Protein AF-A0A261FFX5-F1 (afdb_monomer)

Nearest PDB structures (foldseek):
  7tby-assembly1_A  TM=7.393E-01  e=4.884E-05  Homo sapiens
  7tbz-assembly1_A  TM=7.235E-01  e=5.883E-05  Homo sapiens
  8eeb-assembly1_A  TM=6.906E-01  e=2.036E-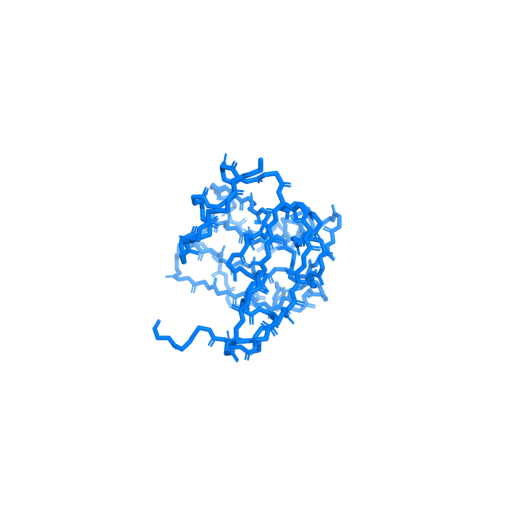04  Homo sapiens
  8ee6-assembly1_A  TM=5.288E-01  e=4.031E-04  Homo sapiens
  1lfp-assembly1_A  TM=5.538E-01  e=6.587E-03  Aquifex aeolicus

Foldseek 3Di:
DDDDDDPDQVVCLVPDQKDFDDDPNDTQDIDHFVVLLVVDQWWKKKKWFWQDDDPVLQVVLVPPPQFPDWDDDNTMIITTGTDDDCNPVVNVVSCVVVVIDTDDMDIDTDGVVNSNCRSVVDDDDD

Sequence (126 aa):
TVIYTSHYMEEVEQICDRILIMDHGRHLALGTADELKSMIDTGERITIETLDLTDETLDAVRGLGFVIEATYDGRELDVRCRRGDHNLVDLIGVLRASGANVGHLTSRPPTLNDVFLELTGKALRD

Secondary structure (DSSP, 8-state):
------S-HHHHHHH-SSEEEEETTEEEEEE-HHHHHTTSSEEEEEEEE-S---HHHHHHHHTSTTEEEEEE-SSEEEEEEES-SSHHHHHHHHHHHTT-----EEEEPPPHHHHHHHHHT-----

Solvent-accessible surface area (backbone atoms only — not comparable to full-atom values): 7558 Å² total; per-residue (Å²): 141,85,88,86,87,76,90,51,54,70,62,48,63,76,73,44,81,61,47,74,45,69,55,99,94,36,86,76,49,74,34,38,69,68,55,47,38,64,72,48,63,61,20,41,38,38,37,35,30,31,78,62,75,45,71,69,54,52,50,55,53,54,65,37,91,50,44,76,45,68,51,71,81,73,45,43,37,42,35,38,26,36,63,66,98,50,57,70,61,54,52,52,50,54,40,54,75,70,68,36,57,78,59,63,72,50,77,39,72,56,43,66,59,55,38,50,32,63,75,68,69,46,70,92,82,126

Organism: NCBI:txid1630166

pLDDT: mean 90.16, std 9.6, range [36.0, 96.44]

InterPro domains:
  IPR025302 Daunorubicin resistance ATP-binding protein DrrA1/2-like, C-terminal domain [PF13732] (31-119)
  IPR027417 P-loop containing nucleoside triphosphate hydrolase [G3DSA:3.40.50.300] (1-62)
  IPR027417 P-loop containing nucleoside triphosphate hydrolase [SSF52540] (1-41)

Mean predicted aligned error: 5.39 Å

Radius of gyration: 17.2 Å; Cα contacts (8 Å, |Δi|>4): 187; chains: 1; bounding box: 44×23×49 Å

Structure (mmCIF, N/CA/C/O backbone):
data_AF-A0A261FFX5-F1
#
_entry.id   AF-A0A261FFX5-F1
#
loop_
_atom_site.group_PDB
_atom_site.id
_atom_site.type_symbol
_atom_site.label_atom_id
_atom_site.label_alt_id
_atom_site.label_comp_id
_atom_site.label_asym_id
_atom_site.label_entity_id
_atom_site.label_seq_id
_atom_site.pdbx_PDB_ins_code
_atom_site.Cartn_x
_atom_site.Cartn_y
_atom_site.Cartn_z
_atom_site.occupancy
_atom_site.B_iso_or_equiv
_atom_site.auth_seq_id
_atom_site.auth_comp_id
_atom_site.auth_asym_id
_atom_site.auth_atom_id
_atom_site.pdbx_PDB_model_num
ATOM 1 N N . THR A 1 1 ? 15.481 2.584 -30.254 1.00 86.94 1 THR A N 1
ATOM 2 C CA . THR A 1 1 ? 15.466 2.150 -28.846 1.00 86.94 1 THR A CA 1
ATOM 3 C C . THR A 1 1 ? 16.239 3.148 -28.027 1.00 86.94 1 THR A C 1
ATOM 5 O O . THR A 1 1 ? 17.365 3.452 -28.397 1.00 86.94 1 THR A O 1
ATOM 8 N N . VAL A 1 2 ? 15.621 3.689 -26.983 1.00 94.94 2 VAL A N 1
ATOM 9 C CA . VAL A 1 2 ? 16.239 4.635 -26.044 1.00 94.94 2 VAL A CA 1
ATOM 10 C C . VAL A 1 2 ? 16.363 3.928 -24.699 1.00 94.94 2 VAL A C 1
ATOM 12 O O . VAL A 1 2 ? 15.487 3.143 -24.348 1.00 94.94 2 VAL A O 1
ATOM 15 N N . ILE A 1 3 ? 17.454 4.176 -23.975 1.00 94.44 3 ILE A N 1
ATOM 16 C CA . ILE A 1 3 ? 17.613 3.738 -22.586 1.00 94.44 3 ILE A CA 1
ATOM 17 C C . ILE A 1 3 ? 17.554 4.991 -21.724 1.00 94.44 3 ILE A C 1
ATOM 19 O O . ILE A 1 3 ? 18.357 5.904 -21.913 1.00 94.44 3 ILE A O 1
ATOM 23 N N . TYR A 1 4 ? 16.596 5.024 -20.805 1.00 95.88 4 TYR A N 1
ATOM 24 C CA . TYR A 1 4 ? 16.438 6.081 -19.818 1.00 95.88 4 TYR A CA 1
ATOM 25 C C . TYR A 1 4 ? 16.715 5.502 -18.431 1.00 95.88 4 TYR A C 1
ATOM 27 O O . TYR A 1 4 ? 16.192 4.445 -18.081 1.00 95.88 4 TYR A O 1
ATOM 35 N N . THR A 1 5 ? 17.575 6.168 -17.665 1.00 94.75 5 THR A N 1
ATOM 36 C CA . THR A 1 5 ? 17.937 5.768 -16.303 1.00 94.75 5 THR A CA 1
ATOM 37 C C . THR A 1 5 ? 17.565 6.892 -15.353 1.00 94.75 5 THR A C 1
ATOM 39 O O . THR A 1 5 ? 18.0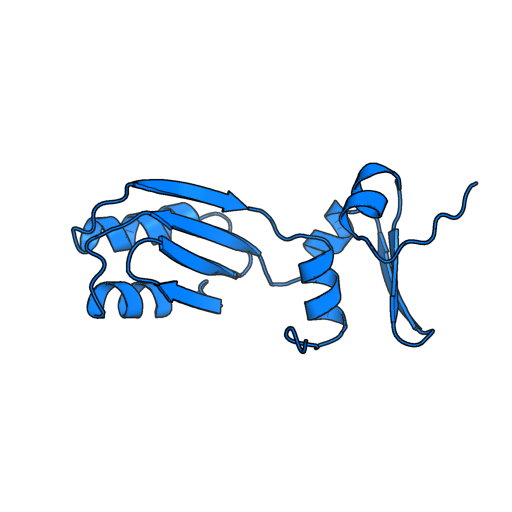82 7.999 -15.491 1.00 94.75 5 THR A O 1
ATOM 42 N N . SER A 1 6 ? 16.708 6.598 -14.385 1.00 94.00 6 SER A N 1
ATOM 43 C CA . SER A 1 6 ? 16.345 7.509 -13.301 1.00 94.00 6 SER A CA 1
ATOM 44 C C . SER A 1 6 ? 16.182 6.698 -12.018 1.00 94.00 6 SER A C 1
ATOM 46 O O . SER A 1 6 ? 15.914 5.495 -12.065 1.00 94.00 6 SER A O 1
ATOM 48 N N . HIS A 1 7 ? 16.378 7.349 -10.877 1.00 90.94 7 HIS A N 1
ATOM 49 C CA . HIS A 1 7 ? 16.022 6.822 -9.559 1.00 90.94 7 HIS A CA 1
ATOM 50 C C . HIS A 1 7 ? 14.656 7.338 -9.084 1.00 90.94 7 HIS A C 1
ATOM 52 O O . HIS A 1 7 ? 14.210 6.952 -8.009 1.00 90.94 7 HIS A O 1
ATOM 58 N N . TYR A 1 8 ? 13.989 8.188 -9.871 1.00 91.62 8 TYR A N 1
ATOM 59 C CA . TYR A 1 8 ? 12.629 8.649 -9.608 1.00 91.62 8 TYR A CA 1
ATOM 60 C C . TYR A 1 8 ? 11.626 7.740 -10.312 1.00 91.62 8 TYR A C 1
ATOM 62 O O . TYR A 1 8 ? 11.443 7.808 -11.529 1.00 91.62 8 TYR A O 1
ATOM 70 N N . MET A 1 9 ? 10.961 6.880 -9.539 1.00 91.38 9 MET A N 1
ATOM 71 C CA . MET A 1 9 ? 10.021 5.900 -10.086 1.00 91.38 9 MET A CA 1
ATOM 72 C C . MET A 1 9 ? 8.862 6.548 -10.858 1.00 91.38 9 MET A C 1
ATOM 74 O O . MET A 1 9 ? 8.444 6.003 -11.874 1.00 91.38 9 MET A O 1
ATOM 78 N N . GLU A 1 10 ? 8.385 7.716 -10.420 1.00 90.31 10 GLU A N 1
ATOM 79 C CA . GLU A 1 10 ? 7.290 8.455 -11.067 1.00 90.31 10 GLU A CA 1
ATOM 80 C C . GLU A 1 10 ? 7.638 8.882 -12.503 1.00 90.31 10 GLU A C 1
ATOM 82 O O . GLU A 1 10 ? 6.814 8.742 -13.405 1.00 90.31 10 GLU A O 1
ATOM 87 N N . GLU A 1 11 ? 8.871 9.343 -12.746 1.00 93.44 11 GLU A N 1
ATOM 88 C CA . GLU A 1 11 ? 9.335 9.713 -14.092 1.00 93.44 11 GLU A CA 1
ATOM 89 C C . GLU A 1 11 ? 9.400 8.485 -15.002 1.00 93.44 11 GLU A C 1
ATOM 91 O O . GLU A 1 11 ? 8.952 8.512 -16.149 1.00 93.44 11 GLU A O 1
ATOM 96 N N . VAL A 1 12 ? 9.955 7.388 -14.477 1.00 94.56 12 VAL A N 1
ATOM 97 C CA . VAL A 1 12 ? 10.106 6.132 -15.219 1.00 94.56 12 VAL A CA 1
ATOM 98 C C . VAL A 1 12 ? 8.738 5.569 -15.596 1.00 94.56 12 VAL A C 1
ATOM 100 O O . VAL A 1 12 ? 8.559 5.112 -16.722 1.00 94.56 12 VAL A O 1
ATOM 103 N N . GLU A 1 13 ? 7.766 5.650 -14.689 1.00 91.75 13 GLU A N 1
ATOM 104 C CA . GLU A 1 13 ? 6.400 5.194 -14.927 1.00 91.75 13 GLU A CA 1
ATOM 105 C C . GLU A 1 13 ? 5.683 5.998 -16.023 1.00 91.75 13 GLU A C 1
ATOM 107 O O . GLU A 1 13 ? 4.915 5.432 -16.796 1.00 91.75 13 GLU A O 1
ATOM 112 N N . GLN A 1 14 ? 5.952 7.303 -16.126 1.00 92.81 14 GLN A N 1
ATOM 113 C CA . GLN A 1 14 ? 5.327 8.175 -17.128 1.00 92.81 14 GLN A CA 1
ATOM 114 C C . GLN A 1 14 ? 5.947 8.065 -18.526 1.00 92.81 14 GLN A C 1
ATOM 116 O O . GLN A 1 14 ? 5.276 8.360 -19.516 1.00 92.81 14 GLN A O 1
ATOM 121 N N . ILE A 1 15 ? 7.230 7.706 -18.616 1.00 94.62 15 ILE A N 1
ATOM 122 C CA . ILE A 1 15 ? 8.009 7.812 -19.858 1.00 94.62 15 ILE A CA 1
ATOM 123 C C . ILE A 1 15 ? 8.241 6.446 -20.515 1.00 94.62 15 ILE A C 1
ATOM 125 O O . ILE A 1 15 ? 8.330 6.368 -21.742 1.00 94.62 15 ILE A O 1
ATOM 129 N N . CYS A 1 16 ? 8.386 5.374 -19.732 1.00 95.75 16 CYS A N 1
ATOM 130 C CA . CYS A 1 16 ? 8.895 4.099 -20.231 1.00 95.75 16 CYS A CA 1
ATOM 131 C C . CYS A 1 16 ? 7.790 3.064 -20.479 1.00 95.75 16 CYS A C 1
ATOM 133 O O . CYS A 1 16 ? 7.033 2.719 -19.578 1.00 95.75 16 CYS A O 1
ATOM 135 N N . ASP A 1 17 ? 7.803 2.439 -21.662 1.00 95.38 17 ASP A N 1
ATOM 136 C CA . ASP A 1 17 ? 6.936 1.286 -21.962 1.00 95.38 17 ASP A CA 1
ATOM 137 C C . ASP A 1 17 ? 7.340 0.024 -21.174 1.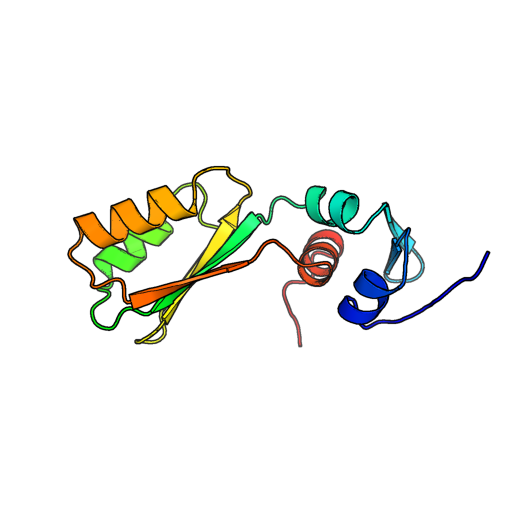00 95.38 17 ASP A C 1
ATOM 139 O O . ASP A 1 17 ? 6.523 -0.854 -20.894 1.00 95.38 17 ASP A O 1
ATOM 143 N N . ARG A 1 18 ? 8.636 -0.102 -20.858 1.00 95.69 18 ARG A N 1
ATOM 144 C CA . ARG A 1 18 ? 9.226 -1.223 -20.115 1.00 95.69 18 ARG A CA 1
ATOM 145 C C . ARG A 1 18 ? 10.268 -0.721 -19.134 1.00 95.69 18 ARG A C 1
ATOM 147 O O . ARG A 1 18 ? 11.074 0.149 -19.459 1.00 95.69 18 ARG A O 1
ATOM 154 N N . ILE A 1 19 ? 10.284 -1.331 -17.961 1.00 96.44 19 ILE A N 1
ATOM 155 C CA . ILE A 1 19 ? 11.025 -0.873 -16.796 1.00 96.44 19 ILE A CA 1
ATOM 156 C C . ILE A 1 19 ? 11.871 -2.030 -16.276 1.00 96.44 19 ILE A C 1
ATOM 158 O O . ILE A 1 19 ? 11.366 -3.128 -16.053 1.00 96.44 19 ILE A O 1
ATOM 162 N N . LEU A 1 20 ? 13.166 -1.770 -16.100 1.00 95.06 20 LEU A N 1
ATOM 163 C CA . LEU A 1 20 ? 14.130 -2.679 -15.488 1.00 95.06 20 LEU A CA 1
ATOM 164 C C . LEU A 1 20 ? 14.481 -2.144 -14.099 1.00 95.06 20 LEU A C 1
ATOM 166 O O . LEU A 1 20 ? 15.102 -1.088 -13.991 1.00 95.06 20 LEU A O 1
ATOM 170 N N . ILE A 1 21 ? 14.132 -2.885 -13.052 1.00 94.19 21 ILE A N 1
ATOM 171 C CA . ILE A 1 21 ? 14.547 -2.568 -11.687 1.00 94.19 21 ILE A CA 1
ATOM 172 C C . ILE A 1 21 ? 15.889 -3.252 -11.416 1.00 94.19 21 ILE A C 1
ATOM 174 O O . ILE A 1 21 ? 16.034 -4.467 -11.594 1.00 94.19 21 ILE A O 1
ATOM 178 N N . MET A 1 22 ? 16.873 -2.469 -10.971 1.00 92.44 22 MET A N 1
ATOM 179 C CA . MET A 1 22 ? 18.196 -2.958 -10.587 1.00 92.44 22 MET A CA 1
ATOM 180 C C . MET A 1 22 ? 18.573 -2.482 -9.186 1.00 92.44 22 MET A C 1
ATOM 182 O O . MET A 1 22 ? 18.332 -1.329 -8.842 1.00 92.44 22 MET A O 1
ATOM 186 N N . ASP A 1 23 ? 19.232 -3.347 -8.418 1.00 90.94 23 ASP A N 1
ATOM 187 C CA . ASP A 1 23 ? 19.855 -3.008 -7.134 1.00 90.94 23 ASP A CA 1
ATOM 188 C C . ASP A 1 23 ? 21.228 -3.682 -7.036 1.00 90.94 23 ASP A C 1
ATOM 190 O O . ASP A 1 23 ? 21.400 -4.827 -7.454 1.00 90.94 23 ASP A O 1
ATOM 194 N N . HIS A 1 24 ? 22.236 -2.962 -6.538 1.00 90.31 24 HIS A N 1
ATOM 195 C CA . HIS A 1 24 ? 23.622 -3.444 -6.414 1.00 90.31 24 HIS A CA 1
ATOM 196 C C . HIS A 1 24 ? 24.178 -4.168 -7.665 1.00 90.31 24 HIS A C 1
ATOM 198 O O . HIS A 1 24 ? 24.866 -5.187 -7.567 1.00 90.31 24 HIS A O 1
ATOM 204 N N . GLY A 1 25 ? 23.876 -3.647 -8.861 1.00 90.31 25 GLY A N 1
ATOM 205 C CA . GLY A 1 25 ? 24.324 -4.220 -10.139 1.00 90.31 25 GLY A CA 1
ATOM 206 C C . GLY A 1 25 ? 23.635 -5.535 -10.522 1.00 90.31 25 GLY A C 1
ATOM 207 O O . GLY A 1 25 ? 24.086 -6.218 -11.440 1.00 90.31 25 GLY A O 1
ATOM 208 N N . ARG A 1 26 ? 22.556 -5.905 -9.825 1.00 89.81 26 ARG A N 1
ATOM 209 C CA . ARG A 1 26 ? 21.747 -7.090 -10.105 1.00 89.81 26 ARG A CA 1
ATOM 210 C C . ARG A 1 26 ? 20.403 -6.688 -10.684 1.00 89.81 26 ARG A C 1
ATOM 212 O O . ARG A 1 26 ? 19.786 -5.721 -10.251 1.00 89.81 26 ARG A O 1
ATOM 219 N N . HIS A 1 27 ? 19.949 -7.482 -11.641 1.00 91.88 27 HIS A N 1
ATOM 220 C CA . HIS A 1 27 ? 18.587 -7.429 -12.148 1.00 91.88 27 HIS A CA 1
ATOM 221 C C . HIS A 1 27 ? 17.620 -7.975 -11.091 1.00 91.88 27 HIS A C 1
ATOM 223 O O . HIS A 1 27 ? 17.799 -9.109 -10.643 1.00 91.88 27 HIS A O 1
ATOM 229 N N . LEU A 1 28 ? 16.615 -7.178 -10.717 1.00 92.50 28 LEU A N 1
ATOM 230 C CA . LEU A 1 28 ? 15.555 -7.587 -9.794 1.00 92.50 28 LEU A CA 1
ATOM 231 C C . LEU A 1 28 ? 14.271 -7.972 -10.536 1.00 92.50 28 LEU A C 1
ATOM 233 O O . LEU A 1 28 ? 13.734 -9.050 -10.298 1.00 92.50 28 LEU A O 1
ATOM 237 N N . ALA A 1 29 ? 13.795 -7.112 -11.439 1.00 93.94 29 ALA A N 1
ATOM 238 C CA . ALA A 1 29 ? 12.574 -7.343 -12.207 1.00 93.94 29 ALA A CA 1
ATOM 239 C C . ALA A 1 29 ? 12.570 -6.558 -13.529 1.00 93.94 29 ALA A C 1
ATOM 241 O O . ALA A 1 29 ? 13.226 -5.520 -13.649 1.00 93.94 29 ALA A O 1
ATOM 242 N N . LEU A 1 30 ? 11.809 -7.049 -14.510 1.00 95.12 30 LEU A N 1
ATOM 243 C CA . LEU A 1 30 ? 11.642 -6.439 -15.828 1.00 95.12 30 LEU A CA 1
ATOM 244 C C . LEU A 1 30 ? 10.208 -6.644 -16.320 1.00 95.12 30 LEU A C 1
ATOM 246 O O . LEU A 1 30 ? 9.773 -7.785 -16.452 1.00 95.12 30 LEU A O 1
ATOM 250 N N . GLY A 1 31 ? 9.523 -5.562 -16.677 1.00 95.94 31 GLY A N 1
ATOM 251 C CA . GLY A 1 31 ? 8.146 -5.615 -17.174 1.00 95.94 31 GLY A CA 1
ATOM 252 C C . GLY A 1 31 ? 7.587 -4.235 -17.499 1.00 95.94 31 GLY A C 1
ATOM 253 O O . GLY A 1 31 ? 8.324 -3.248 -17.488 1.00 95.94 31 GLY A O 1
ATOM 254 N N . THR A 1 32 ? 6.299 -4.157 -17.807 1.00 95.69 32 THR A N 1
ATOM 255 C CA . THR A 1 32 ? 5.538 -2.897 -17.775 1.00 95.69 32 THR A CA 1
ATOM 256 C C . THR A 1 32 ? 5.320 -2.441 -16.328 1.00 95.69 32 THR A C 1
ATOM 258 O O . THR A 1 32 ? 5.526 -3.211 -15.387 1.00 95.69 32 THR A O 1
ATOM 261 N N . ALA A 1 33 ? 4.883 -1.196 -16.120 1.00 93.56 33 ALA A N 1
ATOM 262 C CA . ALA A 1 33 ? 4.570 -0.706 -14.777 1.00 93.56 33 ALA A CA 1
ATOM 263 C C . ALA A 1 33 ? 3.521 -1.582 -14.064 1.00 93.56 33 ALA A C 1
ATOM 265 O O . ALA A 1 33 ? 3.706 -1.943 -12.902 1.00 93.56 33 ALA A O 1
ATOM 266 N N . ASP A 1 34 ? 2.466 -1.983 -14.775 1.00 91.81 34 ASP A N 1
ATOM 267 C CA . ASP A 1 34 ? 1.404 -2.832 -14.229 1.00 91.81 34 ASP A CA 1
ATOM 268 C C . ASP A 1 34 ? 1.890 -4.252 -13.929 1.00 91.81 34 ASP A C 1
ATOM 270 O O . ASP A 1 34 ? 1.554 -4.811 -12.884 1.00 91.81 34 ASP A O 1
ATOM 274 N N . GLU A 1 35 ? 2.721 -4.828 -14.806 1.00 94.06 35 GLU A N 1
ATOM 275 C CA . GLU A 1 35 ? 3.344 -6.132 -14.564 1.00 94.06 35 GLU A CA 1
ATOM 276 C C . GLU A 1 35 ? 4.180 -6.089 -13.283 1.00 94.06 35 GLU A C 1
ATOM 278 O O . GLU A 1 35 ? 3.994 -6.938 -12.415 1.00 94.06 35 GLU A O 1
ATOM 283 N N . LEU A 1 36 ? 5.025 -5.069 -13.116 1.00 93.75 36 LEU A N 1
ATOM 284 C CA . LEU A 1 36 ? 5.869 -4.911 -11.931 1.00 93.75 36 LEU A CA 1
ATOM 285 C C . LEU A 1 36 ? 5.044 -4.722 -10.652 1.00 93.75 36 LEU A C 1
ATOM 287 O O . LEU A 1 36 ? 5.298 -5.398 -9.657 1.00 93.75 36 LEU A O 1
ATOM 291 N N . LYS A 1 37 ? 4.013 -3.871 -10.681 1.00 91.00 37 LYS A N 1
ATOM 292 C CA . LYS A 1 37 ? 3.078 -3.686 -9.555 1.00 91.00 37 LYS A CA 1
ATOM 293 C C . LYS A 1 37 ? 2.307 -4.955 -9.212 1.00 91.00 37 LYS A C 1
ATOM 295 O O . LYS A 1 37 ? 1.903 -5.144 -8.073 1.00 91.00 37 LYS A O 1
ATOM 300 N N . SER A 1 38 ? 2.102 -5.841 -10.184 1.00 88.31 38 SER A N 1
ATOM 301 C CA . SER A 1 38 ? 1.419 -7.113 -9.963 1.00 88.31 38 SER A CA 1
ATOM 302 C C . SER A 1 38 ? 2.292 -8.197 -9.324 1.00 88.31 38 SER A C 1
ATOM 304 O O . SER A 1 38 ? 1.737 -9.219 -8.921 1.00 88.31 38 SER A O 1
ATOM 306 N N . MET A 1 39 ? 3.614 -7.988 -9.240 1.00 87.31 39 MET A N 1
ATOM 307 C CA . MET A 1 39 ? 4.573 -8.951 -8.682 1.00 87.31 39 MET A CA 1
ATOM 308 C C . MET A 1 39 ? 4.635 -8.946 -7.152 1.00 87.31 39 MET A C 1
ATOM 310 O O . MET A 1 39 ? 5.202 -9.878 -6.584 1.00 87.31 39 MET A O 1
ATOM 314 N N . ILE A 1 40 ? 4.091 -7.918 -6.499 1.00 87.88 40 ILE A N 1
ATOM 315 C CA . ILE A 1 40 ? 4.124 -7.774 -5.043 1.00 87.88 40 ILE A CA 1
ATOM 316 C C . ILE A 1 40 ? 2.822 -8.222 -4.378 1.00 87.88 40 ILE A C 1
ATOM 318 O O . ILE A 1 40 ? 1.751 -8.170 -4.988 1.00 87.88 40 ILE A O 1
ATOM 322 N N . ASP A 1 41 ? 2.924 -8.662 -3.121 1.00 83.19 41 ASP A N 1
ATOM 323 C CA . ASP A 1 41 ? 1.756 -8.998 -2.293 1.00 83.19 41 ASP A CA 1
ATOM 324 C C . ASP A 1 41 ? 1.114 -7.738 -1.693 1.00 83.19 41 ASP A C 1
ATOM 326 O O . ASP A 1 41 ? -0.076 -7.738 -1.361 1.00 83.19 41 ASP A O 1
ATOM 330 N N . THR A 1 42 ? 1.876 -6.640 -1.594 1.00 83.38 42 THR A N 1
ATOM 331 C CA . THR A 1 42 ? 1.344 -5.333 -1.194 1.00 83.38 42 THR A CA 1
ATOM 332 C C . THR A 1 42 ? 0.260 -4.885 -2.177 1.00 83.38 42 THR A C 1
ATOM 334 O O . THR A 1 42 ? 0.487 -4.714 -3.374 1.00 83.38 42 THR A O 1
ATOM 337 N N . GLY A 1 43 ? -0.947 -4.716 -1.648 1.00 87.94 43 GLY A N 1
ATOM 338 C CA . GLY A 1 43 ? -2.118 -4.261 -2.376 1.00 87.94 43 GLY A CA 1
ATOM 339 C C . GLY A 1 43 ? -2.288 -2.752 -2.285 1.00 87.94 43 GLY A C 1
ATOM 340 O O . GLY A 1 43 ? -1.338 -1.978 -2.381 1.00 87.94 43 GLY A O 1
ATOM 341 N N . GLU A 1 44 ? -3.537 -2.332 -2.122 1.00 90.38 44 GLU A N 1
ATOM 342 C CA . GLU A 1 44 ? -3.879 -0.922 -1.993 1.00 90.38 44 GLU A CA 1
ATOM 343 C C . GLU A 1 44 ? -3.547 -0.356 -0.604 1.00 90.38 44 GLU A C 1
ATOM 345 O O . GLU A 1 44 ? -3.644 -1.035 0.425 1.00 90.38 44 GLU A O 1
ATOM 350 N N . ARG A 1 45 ? -3.182 0.927 -0.588 1.00 93.44 45 ARG A N 1
ATOM 351 C CA . ARG A 1 45 ? -3.123 1.746 0.622 1.00 93.44 45 ARG A CA 1
ATOM 352 C C . ARG A 1 45 ? -4.412 2.547 0.716 1.00 93.44 45 ARG A C 1
ATOM 354 O O . ARG A 1 45 ? -4.737 3.308 -0.198 1.00 93.44 45 ARG A O 1
ATOM 361 N N . ILE A 1 46 ? -5.139 2.352 1.807 1.00 95.50 46 ILE A N 1
ATOM 362 C CA . ILE A 1 46 ? -6.428 2.987 2.054 1.00 95.50 46 ILE A CA 1
ATOM 363 C C . ILE A 1 46 ? -6.254 4.008 3.167 1.00 95.50 46 ILE A C 1
ATOM 365 O O . ILE A 1 46 ? -5.733 3.697 4.234 1.00 95.50 46 ILE A O 1
ATOM 369 N N . THR A 1 47 ? -6.726 5.218 2.915 1.00 96.44 47 THR A N 1
ATOM 370 C CA . THR A 1 47 ? -6.661 6.340 3.842 1.00 96.44 47 THR A CA 1
ATOM 371 C C . THR A 1 47 ? -8.075 6.837 4.111 1.00 96.44 47 THR A C 1
ATOM 373 O O . THR A 1 47 ? -8.836 7.067 3.166 1.00 96.44 47 THR A O 1
ATOM 376 N N . ILE A 1 48 ? -8.443 6.968 5.385 1.00 96.06 48 ILE A N 1
ATOM 377 C CA . ILE A 1 48 ? -9.797 7.321 5.823 1.00 96.06 48 ILE A CA 1
ATOM 378 C C . ILE A 1 48 ? -9.728 8.403 6.896 1.00 96.06 48 ILE A C 1
ATOM 380 O O . ILE A 1 48 ? -9.170 8.183 7.966 1.00 96.06 48 ILE A O 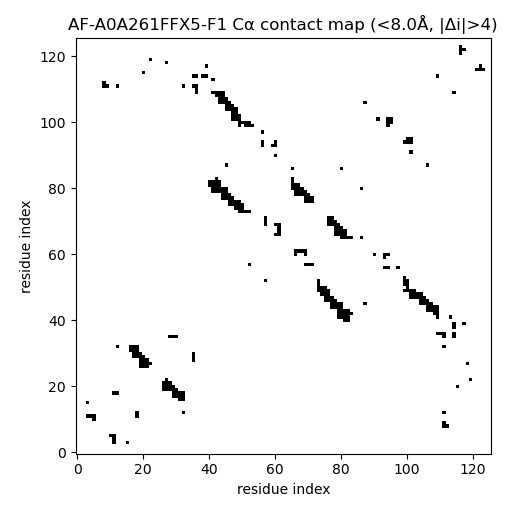1
ATOM 384 N N . GLU A 1 49 ? -10.347 9.553 6.647 1.00 95.56 49 GLU A N 1
ATOM 385 C CA . GLU A 1 49 ? -10.532 10.589 7.661 1.00 95.56 49 GLU A CA 1
ATOM 386 C C . GLU A 1 49 ? -11.624 10.158 8.648 1.00 95.56 49 GLU A C 1
ATOM 388 O O . GLU A 1 49 ? -12.738 9.809 8.254 1.00 95.56 49 GLU A O 1
ATOM 393 N N . THR A 1 50 ? -11.301 10.177 9.935 1.00 92.25 50 THR A N 1
ATOM 394 C CA . THR A 1 50 ? -12.188 9.801 11.039 1.00 92.25 50 THR A CA 1
ATOM 395 C C . THR A 1 50 ? -11.693 10.496 12.303 1.00 92.25 50 THR A C 1
ATOM 397 O O . THR A 1 50 ? -10.496 10.520 12.561 1.00 92.25 50 THR A O 1
ATOM 400 N N . LEU A 1 51 ? -12.589 11.100 13.086 1.00 88.12 51 LEU A N 1
ATOM 401 C CA . LEU A 1 51 ? -12.212 11.883 14.281 1.00 88.12 51 LEU A CA 1
ATOM 402 C C . LEU A 1 51 ? -12.474 11.134 15.593 1.00 88.12 51 LEU A C 1
ATOM 404 O O . LEU A 1 51 ? -12.065 11.573 16.665 1.00 88.12 51 LEU A O 1
ATOM 408 N N . ASP A 1 52 ? -13.186 10.019 15.509 1.00 86.44 52 ASP A N 1
ATOM 409 C CA . ASP A 1 52 ? -13.740 9.263 16.625 1.00 86.44 52 ASP A CA 1
ATOM 410 C C . ASP A 1 52 ? -1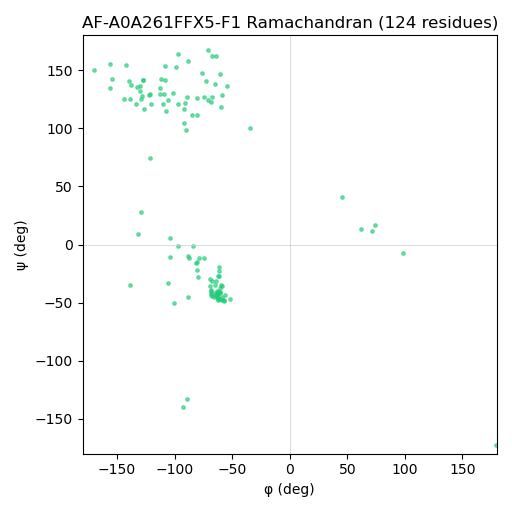3.370 7.775 16.545 1.00 86.44 52 ASP A C 1
ATOM 412 O O . ASP A 1 52 ? -14.084 6.916 17.065 1.00 86.44 52 ASP A O 1
ATOM 416 N N . LEU A 1 53 ? -12.230 7.457 15.916 1.00 91.94 53 LEU A N 1
ATOM 417 C CA . LEU A 1 53 ? -11.715 6.091 15.902 1.00 91.94 53 LEU A CA 1
ATOM 418 C C . LEU A 1 53 ? -11.250 5.698 17.310 1.00 91.94 53 LEU A C 1
ATOM 420 O O . LEU A 1 53 ? -10.382 6.346 17.896 1.00 91.94 53 LEU A O 1
ATOM 424 N N . THR A 1 54 ? -11.827 4.622 17.839 1.00 92.56 54 THR A N 1
ATOM 425 C CA . THR A 1 54 ? -11.430 4.047 19.128 1.00 92.56 54 THR A CA 1
ATOM 426 C C . THR A 1 54 ? -10.301 3.033 18.953 1.00 92.56 54 THR A C 1
ATOM 428 O O . THR A 1 54 ? -10.153 2.446 17.877 1.00 92.56 54 THR A O 1
ATOM 431 N N . ASP A 1 55 ? -9.541 2.772 20.020 1.00 93.00 55 ASP A N 1
ATOM 432 C CA . ASP A 1 55 ? -8.510 1.724 20.014 1.00 93.00 55 ASP A CA 1
ATOM 433 C C . ASP A 1 55 ? -9.104 0.338 19.705 1.00 93.00 55 ASP A C 1
ATOM 435 O O . ASP A 1 55 ? -8.505 -0.441 18.970 1.00 93.00 55 ASP A O 1
ATOM 439 N N . GLU A 1 56 ? -10.325 0.056 20.176 1.00 93.56 56 GLU A N 1
ATOM 440 C CA . GLU A 1 56 ? -11.040 -1.193 19.881 1.00 93.56 56 GLU A CA 1
ATOM 441 C C . GLU A 1 56 ? -11.336 -1.336 18.380 1.00 93.56 56 GLU A C 1
ATOM 443 O O . GLU A 1 56 ? -11.110 -2.396 17.793 1.00 93.56 56 GLU A O 1
ATOM 448 N N . THR A 1 57 ? -11.783 -0.257 17.729 1.00 93.38 57 THR A N 1
ATOM 449 C CA . THR A 1 57 ? -11.983 -0.243 16.275 1.00 93.38 57 THR A CA 1
ATOM 450 C C . THR A 1 57 ? -10.663 -0.433 15.534 1.00 93.38 57 THR A C 1
ATOM 452 O O . THR A 1 57 ? -10.608 -1.189 14.565 1.00 93.38 57 THR A O 1
ATOM 455 N N . LEU A 1 58 ? -9.597 0.240 15.972 1.00 95.12 58 LEU A N 1
ATOM 456 C CA . LEU A 1 58 ? -8.279 0.123 15.352 1.00 95.12 58 LEU A CA 1
ATOM 457 C C . LEU A 1 58 ? -7.742 -1.313 15.444 1.00 95.12 58 LEU A C 1
ATOM 459 O O . LEU A 1 58 ? -7.208 -1.833 14.464 1.00 95.12 58 LEU A O 1
ATOM 463 N N . ASP A 1 59 ? -7.933 -1.981 16.579 1.00 95.31 59 ASP A N 1
ATOM 464 C CA . ASP A 1 59 ? -7.549 -3.380 16.753 1.00 95.31 59 ASP A CA 1
ATOM 465 C C . ASP A 1 59 ? -8.421 -4.331 15.920 1.00 95.31 59 ASP A C 1
ATOM 467 O O . ASP A 1 59 ? -7.901 -5.283 15.334 1.00 95.31 59 ASP A O 1
ATOM 471 N N . ALA A 1 60 ? -9.718 -4.043 15.765 1.00 94.50 60 ALA A N 1
ATOM 472 C CA . ALA A 1 60 ? -10.586 -4.782 14.847 1.00 94.50 60 ALA A CA 1
ATOM 473 C C . ALA A 1 60 ? -10.120 -4.654 13.386 1.00 94.50 60 ALA A C 1
ATOM 475 O O . ALA A 1 60 ? -10.084 -5.651 12.664 1.00 94.50 60 ALA A O 1
ATOM 476 N N . VAL A 1 61 ? -9.702 -3.454 12.964 1.00 95.06 61 VAL A N 1
ATOM 477 C CA . VAL A 1 61 ? -9.104 -3.218 11.639 1.00 95.06 61 VAL A CA 1
ATOM 478 C C . VAL A 1 61 ? -7.803 -4.004 11.485 1.00 95.06 61 VAL A C 1
ATOM 480 O O . VAL A 1 61 ? -7.627 -4.698 10.488 1.00 95.06 61 VAL A O 1
ATOM 483 N N . ARG A 1 62 ? -6.907 -3.969 12.479 1.00 95.62 62 ARG A N 1
ATOM 484 C CA . ARG A 1 62 ? -5.658 -4.757 12.470 1.00 95.62 62 ARG A CA 1
ATOM 485 C C . ARG A 1 62 ? -5.900 -6.267 12.429 1.00 95.62 62 ARG A C 1
ATOM 487 O O . ARG A 1 62 ? -5.054 -6.999 11.927 1.00 95.62 62 ARG A O 1
ATOM 494 N N . GLY A 1 63 ? -7.034 -6.731 12.950 1.00 93.81 63 GLY A N 1
ATOM 495 C CA . GLY A 1 63 ? -7.445 -8.134 12.921 1.00 93.81 63 GLY A CA 1
ATOM 496 C C . GLY A 1 63 ? -7.935 -8.629 11.556 1.00 93.81 63 GLY A C 1
ATOM 497 O O . GLY A 1 63 ? -8.094 -9.838 11.373 1.00 93.81 63 GLY A O 1
ATOM 498 N N . LEU A 1 64 ? -8.171 -7.737 10.590 1.00 93.50 64 LEU A N 1
ATOM 499 C CA . LEU A 1 64 ? -8.568 -8.121 9.237 1.00 93.50 64 LEU A CA 1
ATOM 500 C C . LEU A 1 64 ? -7.414 -8.849 8.539 1.00 93.50 64 LEU A C 1
ATOM 502 O O . LEU A 1 64 ? -6.303 -8.339 8.440 1.00 93.50 64 LEU A O 1
ATOM 506 N N . GLY A 1 65 ? -7.679 -10.044 8.002 1.00 91.25 65 GLY A N 1
ATOM 507 C CA . GLY A 1 65 ? -6.637 -10.906 7.424 1.00 91.25 65 GLY A CA 1
ATOM 508 C C . GLY A 1 65 ? -5.893 -10.306 6.223 1.00 91.25 65 GLY A C 1
ATOM 509 O O . GLY A 1 65 ? -4.782 -10.733 5.907 1.00 91.25 65 GLY A O 1
ATOM 510 N N . PHE A 1 66 ? -6.473 -9.301 5.565 1.00 92.69 66 PHE A N 1
ATOM 511 C CA . PHE A 1 66 ? -5.824 -8.566 4.483 1.00 92.69 66 PHE A CA 1
ATOM 512 C C . PHE A 1 66 ? -5.004 -7.365 4.970 1.00 92.69 66 PHE A C 1
ATOM 514 O O . PHE A 1 66 ? -4.260 -6.803 4.178 1.00 92.69 66 PHE A O 1
ATOM 521 N N . VAL A 1 67 ? -5.086 -6.955 6.236 1.00 94.62 67 VAL A N 1
ATOM 522 C CA . VAL A 1 67 ? -4.326 -5.804 6.739 1.00 94.62 67 VAL A CA 1
ATOM 523 C C . VAL A 1 67 ? -2.887 -6.227 7.043 1.00 94.62 67 VAL A C 1
ATOM 525 O O . VAL A 1 67 ? -2.629 -7.210 7.739 1.00 94.62 67 VAL A O 1
ATOM 528 N N . ILE A 1 68 ? -1.934 -5.498 6.464 1.00 91.94 68 ILE A N 1
ATOM 529 C CA . ILE A 1 68 ? -0.498 -5.617 6.750 1.00 91.94 68 ILE A CA 1
ATOM 530 C C . ILE A 1 68 ? -0.153 -4.701 7.922 1.00 91.94 68 ILE A C 1
ATOM 532 O O . ILE A 1 68 ? 0.563 -5.097 8.838 1.00 91.94 68 ILE A O 1
ATOM 536 N N . GLU A 1 69 ? -0.669 -3.474 7.885 1.00 92.88 69 GLU A N 1
ATOM 537 C CA . GLU A 1 69 ? -0.409 -2.439 8.878 1.00 92.88 69 GLU A CA 1
ATOM 538 C C . GLU A 1 69 ? -1.575 -1.452 8.915 1.00 92.88 69 GLU A C 1
ATOM 540 O O . GLU A 1 69 ? -2.138 -1.122 7.872 1.00 92.88 69 GLU A O 1
ATOM 545 N N . ALA A 1 70 ? -1.926 -0.983 10.113 1.00 95.81 70 ALA A N 1
ATOM 546 C CA . ALA A 1 70 ? -2.904 0.079 10.301 1.00 95.81 70 ALA A CA 1
ATOM 547 C C . ALA A 1 70 ? -2.441 1.046 11.396 1.00 95.81 70 ALA A C 1
ATOM 549 O O . ALA A 1 70 ? -2.159 0.639 12.537 1.00 95.81 70 ALA A O 1
ATOM 550 N N . THR A 1 71 ? -2.383 2.326 11.043 1.00 95.81 71 THR A N 1
ATOM 551 C CA . THR A 1 71 ? -1.955 3.427 11.908 1.00 95.81 71 THR A CA 1
ATOM 552 C C . THR A 1 71 ? -3.001 4.527 11.915 1.00 95.81 71 THR A C 1
ATOM 554 O O . THR A 1 71 ? -3.584 4.831 10.881 1.00 95.81 71 THR A O 1
ATOM 557 N N . TYR A 1 72 ? -3.215 5.139 13.073 1.00 95.75 72 TYR A N 1
ATOM 558 C CA . TYR A 1 72 ? -4.148 6.244 13.246 1.00 95.75 72 TYR A CA 1
ATOM 559 C C . TYR A 1 72 ? -3.444 7.379 13.983 1.00 95.75 72 TYR A C 1
ATOM 561 O O . TYR A 1 72 ? -2.788 7.132 14.996 1.00 95.75 72 TYR A O 1
ATOM 569 N N . ASP A 1 73 ? -3.566 8.605 13.477 1.00 94.19 73 ASP A N 1
ATOM 570 C CA . ASP A 1 73 ? -2.897 9.788 14.038 1.00 94.19 73 ASP A CA 1
ATOM 571 C C . ASP A 1 73 ? -3.832 10.720 14.835 1.00 94.19 73 ASP A C 1
ATOM 573 O O . ASP A 1 73 ? -3.416 11.789 15.285 1.00 94.19 73 ASP A O 1
ATOM 577 N N . GLY A 1 74 ? -5.093 10.316 15.034 1.00 91.50 74 GLY A N 1
ATOM 578 C CA . GLY A 1 74 ? -6.133 11.139 15.660 1.00 91.50 74 GLY A CA 1
ATOM 579 C C . GLY A 1 74 ? -7.061 11.844 14.666 1.00 91.50 74 GLY A 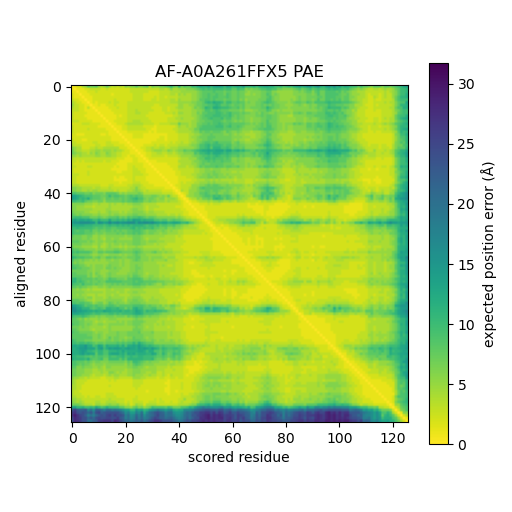C 1
ATOM 580 O O . GLY A 1 74 ? -8.047 12.447 15.091 1.00 91.50 74 GLY A O 1
ATOM 581 N N . ARG A 1 75 ? -6.765 11.774 13.365 1.00 93.69 75 ARG A N 1
ATOM 582 C CA . ARG A 1 75 ? -7.604 12.330 12.298 1.00 93.69 75 ARG A CA 1
ATOM 583 C C . ARG A 1 75 ? -7.719 11.416 11.087 1.00 93.69 75 ARG A C 1
ATOM 585 O O . ARG A 1 75 ? -8.754 11.404 10.423 1.00 93.69 75 ARG A O 1
ATOM 592 N N . GLU A 1 76 ? -6.659 10.696 10.771 1.00 95.62 76 GLU A N 1
ATOM 593 C CA . GLU A 1 76 ? -6.560 9.895 9.567 1.00 95.62 76 GLU A CA 1
ATOM 594 C C . GLU A 1 76 ? -6.115 8.476 9.920 1.00 95.62 76 GLU A C 1
ATOM 596 O O . GLU A 1 76 ? -5.121 8.254 10.614 1.00 95.62 76 GLU A O 1
ATOM 601 N N . LEU A 1 77 ? -6.910 7.506 9.477 1.00 96.38 77 LEU A N 1
ATOM 602 C CA . LEU A 1 77 ? -6.598 6.088 9.522 1.00 96.38 77 LEU A CA 1
ATOM 603 C C . LEU A 1 77 ? -5.918 5.710 8.208 1.00 96.38 77 LEU A C 1
ATOM 605 O O . LEU A 1 77 ? -6.533 5.778 7.144 1.00 96.38 77 LEU A O 1
ATOM 609 N N . ASP A 1 78 ? -4.670 5.276 8.300 1.00 96.38 78 ASP A N 1
ATOM 610 C CA . ASP A 1 78 ? -3.891 4.747 7.189 1.00 96.38 78 ASP A CA 1
ATOM 611 C C . ASP A 1 78 ? -3.782 3.227 7.314 1.00 96.38 78 ASP A C 1
ATOM 613 O O . ASP A 1 78 ? -3.356 2.707 8.349 1.00 96.38 78 ASP A O 1
ATOM 617 N N . VAL A 1 79 ? -4.206 2.515 6.271 1.00 96.00 79 VAL A N 1
ATOM 618 C CA . VAL A 1 79 ? -4.249 1.054 6.227 1.00 96.00 79 VAL A CA 1
ATOM 619 C C . VAL A 1 79 ? -3.514 0.563 4.992 1.00 96.00 79 VAL A C 1
ATOM 621 O O . VAL A 1 79 ? -3.942 0.777 3.855 1.00 96.00 79 VAL A O 1
ATOM 624 N N . ARG A 1 80 ? -2.430 -0.176 5.213 1.00 93.31 80 ARG A N 1
ATOM 625 C CA . ARG A 1 80 ? -1.738 -0.919 4.163 1.00 93.31 80 ARG A CA 1
ATOM 626 C C . ARG A 1 80 ? -2.323 -2.321 4.075 1.00 93.31 80 ARG A C 1
ATOM 628 O O . ARG A 1 80 ? -2.282 -3.075 5.050 1.00 93.31 80 ARG A O 1
ATOM 635 N N . CYS A 1 81 ? -2.836 -2.678 2.903 1.00 93.94 81 CYS A N 1
ATOM 636 C CA . CYS A 1 81 ? -3.484 -3.963 2.674 1.00 93.94 81 CYS A CA 1
ATOM 637 C C . CYS A 1 81 ? -2.619 -4.885 1.807 1.00 93.94 81 CYS A C 1
ATOM 639 O O . CYS A 1 81 ? -1.834 -4.429 0.979 1.00 93.94 81 CYS A O 1
ATOM 641 N N . ARG A 1 82 ? -2.802 -6.195 1.963 1.00 91.31 82 ARG A N 1
ATOM 642 C CA . ARG A 1 82 ? -2.444 -7.200 0.961 1.00 91.31 82 ARG A CA 1
ATOM 643 C C . ARG A 1 82 ? -3.349 -7.051 -0.248 1.00 91.31 82 ARG A C 1
ATOM 645 O O . ARG A 1 82 ? -4.426 -6.458 -0.166 1.00 91.31 82 ARG A O 1
ATOM 652 N N . ARG A 1 83 ? -2.944 -7.621 -1.372 1.00 86.25 83 ARG A N 1
ATOM 653 C CA . ARG A 1 83 ? -3.777 -7.661 -2.568 1.00 86.25 83 ARG A CA 1
ATOM 654 C C . ARG A 1 83 ? -5.107 -8.372 -2.290 1.00 86.25 83 ARG A C 1
ATOM 656 O O . ARG A 1 83 ? -5.128 -9.491 -1.784 1.00 86.25 83 ARG A O 1
ATOM 663 N N . GLY A 1 84 ? -6.212 -7.723 -2.640 1.00 85.00 84 GLY A N 1
ATOM 664 C CA . GLY A 1 84 ? -7.558 -8.258 -2.461 1.00 85.00 84 GLY A CA 1
ATOM 665 C C . GLY A 1 84 ? -8.595 -7.399 -3.175 1.00 85.00 84 GLY A C 1
ATOM 666 O O . GLY A 1 84 ? -8.402 -6.196 -3.333 1.00 85.00 84 GLY A O 1
ATOM 667 N N . ASP A 1 85 ? -9.687 -8.022 -3.614 1.00 80.44 85 ASP A N 1
ATOM 668 C CA . ASP A 1 85 ? -10.701 -7.365 -4.451 1.00 80.44 85 ASP A CA 1
ATOM 669 C C . ASP A 1 85 ? -11.704 -6.520 -3.644 1.00 80.44 85 ASP A C 1
ATOM 671 O O . ASP A 1 85 ? -12.446 -5.712 -4.209 1.00 80.44 85 ASP A O 1
ATOM 675 N N . HIS A 1 86 ? -11.775 -6.722 -2.323 1.00 87.50 86 HIS A N 1
ATOM 676 C CA . HIS A 1 86 ? -12.838 -6.177 -1.468 1.00 87.50 86 HIS A CA 1
ATOM 677 C C . HIS A 1 86 ? -12.338 -5.479 -0.195 1.00 87.50 86 HIS A C 1
ATOM 679 O O . HIS A 1 86 ? -13.157 -5.078 0.631 1.00 87.50 86 HIS A O 1
ATOM 685 N N . ASN A 1 87 ? -11.025 -5.260 -0.061 1.00 91.75 87 ASN A N 1
ATOM 686 C CA . ASN A 1 87 ? -10.412 -4.701 1.151 1.00 91.75 87 ASN A CA 1
ATOM 687 C C . ASN A 1 87 ? -11.083 -3.396 1.597 1.00 91.75 87 ASN A C 1
ATOM 689 O O . ASN A 1 87 ? -11.442 -3.242 2.764 1.00 91.75 87 ASN A O 1
ATOM 693 N N . LEU A 1 88 ? -11.305 -2.472 0.658 1.00 91.75 88 LEU A N 1
ATOM 694 C CA . LEU A 1 88 ? -11.983 -1.212 0.935 1.00 91.75 88 LEU A CA 1
ATOM 695 C C . LEU A 1 88 ? -13.402 -1.390 1.488 1.00 91.75 88 LEU A C 1
ATOM 697 O O . LEU A 1 88 ? -13.788 -0.717 2.444 1.00 91.75 88 LEU A O 1
ATOM 701 N N . VAL A 1 89 ? -14.188 -2.286 0.893 1.00 92.56 89 VAL A N 1
ATOM 702 C CA . VAL A 1 89 ? -15.580 -2.517 1.300 1.00 92.56 89 VAL A CA 1
ATOM 703 C C . VAL A 1 89 ? -15.629 -3.140 2.693 1.00 92.56 89 VAL A C 1
ATOM 705 O O . VAL A 1 89 ? -16.395 -2.679 3.542 1.00 92.56 89 VAL A O 1
ATOM 708 N N . ASP A 1 90 ? -14.777 -4.130 2.947 1.00 92.88 90 ASP A N 1
ATOM 709 C CA . ASP A 1 90 ? -14.695 -4.822 4.233 1.00 92.88 90 ASP A CA 1
ATOM 710 C C . ASP A 1 90 ? -14.225 -3.879 5.351 1.00 92.88 90 ASP A C 1
ATOM 712 O O . ASP A 1 90 ? -14.809 -3.858 6.438 1.00 92.88 90 ASP A O 1
ATOM 716 N N . LEU A 1 91 ? -13.233 -3.028 5.063 1.00 94.25 91 LEU A N 1
ATOM 717 C CA . LEU A 1 91 ? -12.735 -2.012 5.991 1.00 94.25 91 LEU A CA 1
ATOM 718 C C . LEU A 1 91 ? -13.834 -1.011 6.379 1.00 94.25 91 LEU A C 1
ATOM 720 O O . LEU A 1 91 ? -14.045 -0.747 7.564 1.00 94.25 91 LEU A O 1
ATOM 724 N N . ILE A 1 92 ? -14.582 -0.490 5.399 1.00 93.19 92 ILE A N 1
ATOM 725 C CA . ILE A 1 92 ? -15.726 0.399 5.660 1.00 93.19 92 ILE A CA 1
ATOM 726 C C . ILE A 1 92 ? -16.795 -0.319 6.495 1.00 93.19 92 ILE A C 1
ATOM 728 O O . ILE A 1 92 ? -17.414 0.301 7.363 1.00 93.19 92 ILE A O 1
ATOM 732 N N . GLY A 1 93 ? -17.020 -1.612 6.246 1.00 92.75 93 GLY A N 1
ATOM 733 C CA . GLY A 1 93 ? -17.950 -2.438 7.012 1.00 92.75 93 GLY A CA 1
ATOM 734 C C . GLY A 1 93 ? -17.612 -2.469 8.503 1.00 92.75 93 GLY A C 1
ATOM 735 O O . GLY A 1 93 ? -18.490 -2.216 9.330 1.00 92.75 93 GLY A O 1
ATOM 736 N N . VAL A 1 94 ? -16.339 -2.696 8.842 1.00 93.12 94 VAL A N 1
ATOM 737 C CA . VAL A 1 94 ? -15.854 -2.686 10.233 1.00 93.12 94 VAL A CA 1
ATOM 738 C C . VAL A 1 94 ? -16.033 -1.314 10.880 1.00 93.12 94 VAL A C 1
ATOM 740 O O . VAL A 1 94 ? -16.603 -1.225 11.967 1.00 93.12 94 VAL A O 1
ATOM 743 N N . LEU A 1 95 ? -15.624 -0.240 10.197 1.00 92.56 95 LEU A N 1
ATOM 744 C CA . LEU A 1 95 ? -15.733 1.126 10.726 1.00 92.56 95 LEU A CA 1
ATOM 745 C C . LEU A 1 95 ? -17.187 1.527 11.007 1.00 92.56 95 LEU A C 1
ATOM 747 O O . LEU A 1 95 ? -17.494 2.126 12.040 1.00 92.56 95 LEU A O 1
ATOM 751 N N . ARG A 1 96 ? -18.109 1.154 10.112 1.00 90.31 96 ARG A N 1
ATOM 752 C CA . ARG A 1 96 ? -19.543 1.403 10.305 1.00 90.31 96 ARG A CA 1
ATOM 753 C C . ARG A 1 96 ? -20.128 0.572 11.440 1.00 90.31 96 ARG A C 1
ATOM 755 O O . ARG A 1 96 ? -20.959 1.088 12.182 1.00 90.31 96 ARG A O 1
ATOM 762 N N . ALA A 1 97 ? -19.712 -0.686 11.585 1.00 90.50 97 ALA A N 1
ATOM 763 C CA . ALA A 1 97 ? -20.181 -1.555 12.663 1.00 90.50 97 ALA A CA 1
ATOM 764 C C . ALA A 1 97 ? -19.760 -1.042 14.051 1.00 90.50 97 ALA A C 1
ATOM 766 O O . ALA A 1 97 ? -20.517 -1.200 15.006 1.00 90.50 97 ALA A O 1
ATOM 767 N N . SER A 1 98 ? -18.605 -0.377 14.156 1.00 87.69 98 SER A N 1
ATOM 768 C CA . SER A 1 98 ? -18.153 0.267 15.394 1.00 87.69 98 SER A CA 1
ATOM 769 C C . SER A 1 98 ? -18.713 1.678 15.613 1.00 87.69 98 SER A C 1
ATOM 771 O O . SER A 1 98 ? -18.394 2.308 16.615 1.00 87.69 98 SER A O 1
ATOM 773 N N . GLY A 1 99 ? -19.518 2.199 14.681 1.00 86.19 99 GLY A N 1
ATOM 774 C CA . GLY A 1 99 ? -20.105 3.537 14.774 1.00 86.19 99 GLY A CA 1
ATOM 775 C C . GLY A 1 99 ? -19.134 4.695 14.518 1.00 86.19 99 GLY A C 1
ATOM 776 O O . GLY A 1 99 ? -19.468 5.823 14.869 1.00 86.19 99 GLY A O 1
ATOM 777 N N . ALA A 1 100 ? -17.969 4.439 13.911 1.00 88.25 100 ALA A N 1
ATOM 778 C CA . ALA A 1 100 ? -17.000 5.483 13.579 1.00 88.25 100 ALA A CA 1
ATOM 779 C C . ALA A 1 100 ? -17.501 6.337 12.404 1.00 88.25 100 ALA A C 1
ATOM 781 O O . ALA A 1 100 ? -18.071 5.817 11.434 1.00 88.25 100 ALA A O 1
ATOM 782 N N . ASN A 1 101 ? -17.271 7.649 12.465 1.00 87.44 101 ASN A N 1
ATOM 783 C CA . ASN A 1 101 ? -17.646 8.550 11.387 1.00 87.44 101 ASN A CA 1
ATOM 784 C C . ASN A 1 101 ? -16.606 8.508 10.267 1.00 87.44 101 ASN A C 1
ATOM 786 O O . ASN A 1 101 ? -15.489 8.998 10.397 1.00 87.44 101 ASN A O 1
ATOM 790 N N . VAL A 1 102 ? -17.016 7.963 9.123 1.00 89.75 102 VAL A N 1
ATOM 791 C CA . VAL A 1 102 ? -16.191 7.916 7.914 1.00 89.75 102 VAL A CA 1
ATOM 792 C C . VAL A 1 102 ? -16.345 9.225 7.141 1.00 89.75 102 VAL A C 1
ATOM 794 O O . VAL A 1 102 ? -17.416 9.517 6.603 1.00 89.75 102 VAL A O 1
ATOM 797 N N . GLY A 1 103 ? -15.270 10.006 7.103 1.00 90.62 103 GLY A N 1
ATOM 798 C CA . GLY A 1 103 ? -15.131 11.226 6.320 1.00 90.62 103 GLY A CA 1
ATOM 799 C C . GLY A 1 103 ? -14.591 10.956 4.916 1.00 90.62 103 GLY A C 1
ATOM 800 O O . GLY A 1 103 ? -15.085 10.088 4.191 1.00 90.62 103 GLY A O 1
ATOM 801 N N . HIS A 1 104 ? -13.591 11.740 4.505 1.00 93.81 104 HIS A N 1
ATOM 802 C CA . HIS A 1 104 ? -12.940 11.558 3.213 1.00 93.81 104 HIS A CA 1
ATOM 803 C C . HIS A 1 104 ? -12.197 10.220 3.150 1.00 93.81 104 HIS A C 1
ATOM 805 O O . HIS A 1 104 ? -11.518 9.831 4.095 1.00 93.81 104 HIS A O 1
ATOM 811 N N . LEU A 1 105 ? -12.312 9.529 2.017 1.00 94.06 105 LEU A N 1
ATOM 812 C CA . LEU A 1 105 ? -11.675 8.242 1.792 1.00 94.06 105 LEU A CA 1
ATOM 813 C C . LEU A 1 105 ? -10.920 8.258 0.470 1.00 94.06 105 LEU A C 1
ATOM 815 O O . LEU A 1 105 ? -11.448 8.704 -0.548 1.00 94.06 105 LEU A O 1
ATOM 819 N N . THR A 1 106 ? -9.709 7.712 0.481 1.00 94.25 106 THR A N 1
ATOM 820 C CA . THR A 1 106 ? -8.896 7.489 -0.713 1.00 94.25 106 THR A CA 1
ATOM 821 C C . THR A 1 106 ? -8.338 6.069 -0.693 1.00 94.25 106 THR A C 1
ATOM 823 O O . THR A 1 106 ? -7.826 5.622 0.326 1.00 94.25 106 THR A O 1
ATOM 826 N N . SER A 1 107 ? -8.400 5.376 -1.830 1.00 93.38 107 SER A N 1
ATOM 827 C CA . SER A 1 107 ? -7.614 4.163 -2.069 1.00 93.38 107 SER A CA 1
ATOM 828 C C . SER A 1 107 ? -6.592 4.437 -3.167 1.00 93.38 107 SER A C 1
ATOM 830 O O . SER A 1 107 ? -6.921 5.056 -4.186 1.00 93.38 107 SER A O 1
ATOM 832 N N . ARG A 1 108 ? -5.348 4.006 -2.950 1.00 90.81 108 ARG A N 1
ATOM 833 C CA . ARG A 1 108 ? -4.268 4.109 -3.931 1.00 90.81 108 ARG A CA 1
ATOM 834 C C . ARG A 1 108 ? -3.714 2.721 -4.242 1.00 90.81 108 ARG A C 1
ATOM 836 O O . ARG A 1 108 ? -3.367 1.999 -3.306 1.00 90.81 108 ARG A O 1
ATOM 843 N N . PRO A 1 109 ? -3.593 2.353 -5.531 1.00 89.00 109 PRO A N 1
ATOM 844 C CA . PRO A 1 109 ? -2.899 1.132 -5.916 1.00 89.00 109 PRO A CA 1
ATOM 845 C C . PRO A 1 109 ? -1.412 1.214 -5.533 1.00 89.00 109 PRO A C 1
ATOM 847 O O . PRO A 1 109 ? -0.895 2.319 -5.332 1.00 89.00 109 PRO A O 1
ATOM 850 N N . PRO A 1 110 ? -0.709 0.070 -5.476 1.00 91.25 110 PRO A N 1
ATOM 851 C CA . PRO A 1 110 ? 0.717 0.060 -5.194 1.00 91.25 110 PRO A CA 1
ATOM 852 C C . PRO A 1 110 ? 1.508 0.840 -6.249 1.00 91.25 110 PRO A C 1
ATOM 854 O O . PRO A 1 110 ? 1.174 0.867 -7.441 1.00 91.25 110 PRO A O 1
ATOM 857 N N . THR A 1 111 ? 2.585 1.470 -5.800 1.00 91.44 111 THR A N 1
ATOM 858 C CA . THR A 1 111 ? 3.512 2.240 -6.629 1.00 91.44 111 THR A CA 1
ATOM 859 C C . THR A 1 111 ? 4.723 1.397 -7.020 1.00 91.44 111 THR A C 1
ATOM 861 O O . THR A 1 111 ? 5.032 0.381 -6.397 1.00 91.44 111 THR A O 1
ATOM 864 N N . LEU A 1 112 ? 5.481 1.834 -8.028 1.00 92.69 112 LEU A N 1
ATOM 865 C CA . LEU A 1 112 ? 6.778 1.219 -8.334 1.00 92.69 112 LEU A CA 1
ATOM 866 C C . LEU A 1 112 ? 7.790 1.343 -7.182 1.00 92.69 112 LEU A C 1
ATOM 868 O O . LEU A 1 112 ? 8.717 0.537 -7.097 1.00 92.69 112 LEU A O 1
ATOM 872 N N . ASN A 1 113 ? 7.620 2.322 -6.289 1.00 90.06 113 ASN A N 1
ATOM 873 C CA . ASN A 1 113 ? 8.435 2.410 -5.085 1.00 90.06 113 ASN A CA 1
ATOM 874 C C . ASN A 1 113 ? 8.127 1.263 -4.116 1.00 90.06 113 ASN A C 1
ATOM 876 O O . ASN A 1 113 ? 9.053 0.640 -3.606 1.00 90.06 113 ASN A O 1
ATOM 880 N N . ASP A 1 114 ? 6.851 0.918 -3.937 1.00 89.69 114 ASP A N 1
ATOM 881 C CA . ASP A 1 114 ? 6.454 -0.243 -3.130 1.00 89.69 114 ASP A CA 1
ATOM 882 C C . ASP A 1 114 ? 7.042 -1.538 -3.711 1.00 89.69 114 ASP A C 1
ATOM 884 O O . ASP A 1 114 ? 7.609 -2.346 -2.975 1.00 89.69 114 ASP A O 1
ATOM 888 N N . VAL A 1 115 ? 7.024 -1.678 -5.045 1.00 91.38 115 VAL A N 1
ATOM 889 C CA . VAL A 1 115 ? 7.677 -2.796 -5.748 1.00 91.38 115 VAL A CA 1
ATOM 890 C C . VAL A 1 115 ? 9.167 -2.866 -5.423 1.00 91.38 115 VAL A C 1
ATOM 892 O O . VAL A 1 115 ? 9.689 -3.930 -5.089 1.00 91.38 115 VAL A O 1
ATOM 895 N N . PHE A 1 116 ? 9.867 -1.737 -5.505 1.00 90.00 116 PHE A N 1
ATOM 896 C CA . PHE A 1 116 ? 11.294 -1.677 -5.207 1.00 90.00 116 PHE A CA 1
ATOM 897 C C . PHE A 1 116 ? 11.602 -2.054 -3.749 1.00 90.00 116 PHE A C 1
ATOM 899 O O . PHE A 1 116 ? 12.522 -2.838 -3.498 1.00 90.00 116 PHE A O 1
ATOM 906 N N . LEU A 1 117 ? 10.837 -1.532 -2.787 1.00 88.62 117 LEU A N 1
ATOM 907 C CA . LEU A 1 117 ? 11.029 -1.81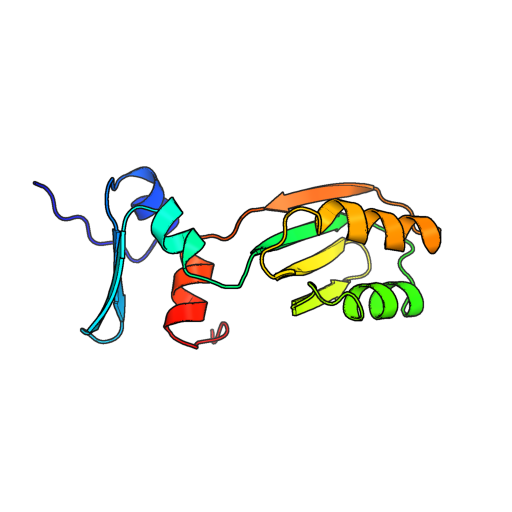6 -1.361 1.00 88.62 117 LEU A CA 1
ATOM 908 C C . LEU A 1 117 ? 10.800 -3.299 -1.042 1.00 88.62 117 LEU A C 1
ATOM 910 O O . LEU A 1 117 ? 11.593 -3.905 -0.320 1.00 88.62 117 LEU A O 1
ATOM 914 N N . GLU A 1 118 ? 9.765 -3.907 -1.622 1.00 87.50 118 GLU A N 1
ATOM 915 C CA . GLU A 1 118 ? 9.459 -5.323 -1.411 1.00 87.50 118 GLU A CA 1
ATOM 916 C C . GLU A 1 118 ? 10.517 -6.239 -2.050 1.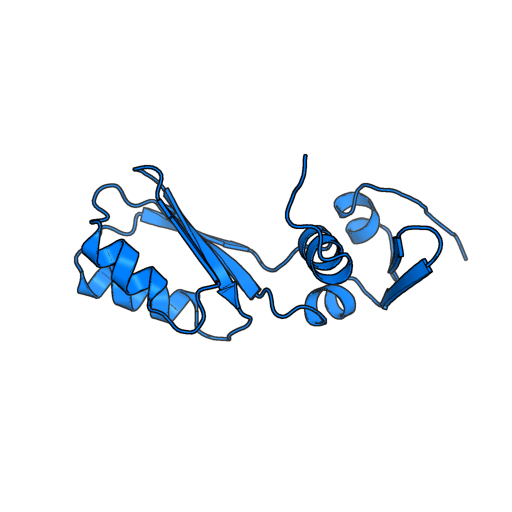00 87.50 118 GLU A C 1
ATOM 918 O O . GLU A 1 118 ? 11.005 -7.162 -1.397 1.00 87.50 118 GLU A O 1
ATOM 923 N N . LEU A 1 119 ? 10.963 -5.940 -3.279 1.00 88.75 119 LEU A N 1
ATOM 924 C CA . LEU A 1 119 ? 12.004 -6.718 -3.969 1.00 88.75 119 LEU A CA 1
ATOM 925 C C . LEU A 1 119 ? 13.386 -6.604 -3.311 1.00 88.75 119 LEU A C 1
ATOM 927 O O . LEU A 1 119 ? 14.181 -7.544 -3.378 1.00 88.75 119 LEU A O 1
ATOM 931 N N . THR A 1 120 ? 13.698 -5.465 -2.693 1.00 86.94 120 THR A N 1
ATOM 932 C CA . THR A 1 120 ? 14.983 -5.258 -2.004 1.00 86.94 120 THR A CA 1
ATOM 933 C C . THR A 1 120 ? 14.960 -5.717 -0.547 1.00 86.94 120 THR A C 1
ATOM 935 O O . THR A 1 120 ? 16.016 -5.790 0.085 1.00 86.94 120 THR A O 1
ATOM 938 N N . GLY A 1 121 ? 13.780 -6.020 0.008 1.00 76.50 121 GLY A N 1
ATOM 939 C CA . GLY A 1 121 ? 13.608 -6.351 1.424 1.00 76.50 121 GLY A CA 1
ATOM 940 C C . GLY A 1 121 ? 13.995 -5.206 2.369 1.00 76.50 121 GLY A C 1
ATOM 941 O O . GLY A 1 121 ? 14.156 -5.422 3.573 1.00 76.50 121 GLY A O 1
ATOM 942 N N . LYS A 1 122 ? 14.177 -3.990 1.842 1.00 63.22 122 LYS A N 1
ATOM 943 C CA . LYS A 1 122 ? 14.460 -2.794 2.629 1.00 63.22 122 LYS A CA 1
ATOM 944 C C . LYS A 1 122 ? 13.114 -2.163 2.974 1.00 63.22 122 LYS A C 1
ATOM 946 O O . LYS A 1 122 ? 12.540 -1.439 2.172 1.00 63.22 122 LYS A O 1
ATOM 951 N N . ALA A 1 123 ? 12.609 -2.414 4.183 1.00 51.97 123 ALA A N 1
ATOM 952 C CA . ALA A 1 123 ? 11.691 -1.456 4.798 1.00 51.97 123 ALA A CA 1
ATOM 953 C C . ALA A 1 123 ? 12.402 -0.096 4.815 1.00 51.97 123 ALA A C 1
ATOM 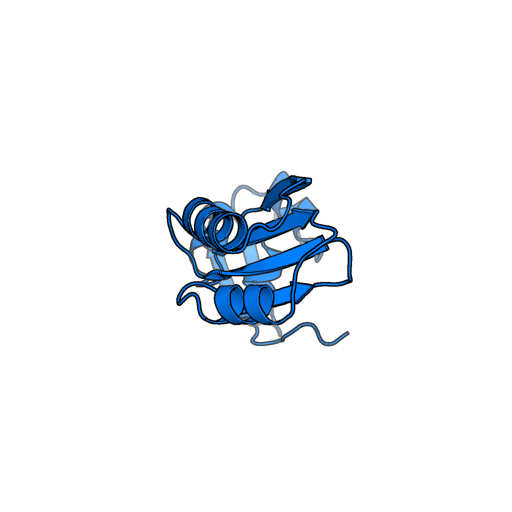955 O O . ALA A 1 123 ? 13.599 -0.084 5.110 1.00 51.97 123 ALA A O 1
ATOM 956 N N . LEU A 1 124 ? 11.694 0.988 4.469 1.00 42.56 124 LEU A N 1
ATOM 957 C CA . LEU A 1 124 ? 12.194 2.369 4.488 1.00 42.56 124 LEU A CA 1
ATOM 958 C C . LEU A 1 124 ? 13.187 2.573 5.647 1.00 42.56 124 LEU A C 1
ATOM 960 O O . LEU A 1 124 ? 12.809 2.689 6.810 1.00 42.56 124 LEU A O 1
ATOM 964 N N . ARG A 1 125 ? 14.475 2.532 5.314 1.00 41.19 125 ARG A N 1
ATOM 965 C CA . ARG A 1 125 ? 15.584 2.987 6.144 1.00 41.19 125 ARG A CA 1
ATOM 966 C C . ARG A 1 125 ? 16.288 4.049 5.320 1.00 41.19 125 ARG A C 1
ATOM 968 O O . ARG A 1 125 ? 17.254 3.743 4.629 1.00 41.19 125 ARG A O 1
ATOM 975 N N . ASP A 1 126 ? 15.647 5.205 5.249 1.00 36.00 126 ASP A N 1
ATOM 976 C CA . ASP A 1 126 ? 16.156 6.510 5.691 1.00 36.00 126 ASP A CA 1
ATOM 977 C C . ASP A 1 126 ? 15.018 7.540 5.611 1.00 36.00 126 ASP A C 1
ATOM 979 O O . ASP A 1 126 ? 14.232 7.478 4.636 1.00 36.00 126 ASP A O 1
#